Protein AF-A0AAN8TLT5-F1 (afdb_monomer_lite)

pLDDT: mean 75.56, std 15.95, range [36.44, 92.62]

InterPro domains:
  IPR002182 NB-ARC [PF00931] (1-55)
  IPR027417 P-loop containing nucleoside triphosphate hydrolase [SSF52540] (7-87)
  IPR042197 Apoptotic protease-activating factors, helical domain [G3DSA:1.10.8.430] (37-92)

Secondary structure (DSSP, 8-state):
-EEE-SSSS-EEEP--S-HHHHHHH-SSSPP--PPPPPHHHHHHHHHHHHHTTSPPPHHHHHHHHHHHHHTTT-HHHHHHHHHHHHHT--SS--------GGG--

Structure (mmCIF, N/CA/C/O backbone):
data_AF-A0AAN8TLT5-F1
#
_entry.id   AF-A0AAN8TLT5-F1
#
loop_
_atom_site.group_PDB
_atom_site.id
_atom_site.type_symbol
_atom_site.label_atom_id
_atom_site.label_alt_id
_atom_site.label_comp_id
_atom_site.label_asym_id
_atom_site.label_entity_id
_atom_site.label_seq_id
_atom_site.pdbx_PDB_ins_code
_atom_site.Cartn_x
_atom_site.Cartn_y
_atom_site.Cartn_z
_atom_site.occupancy
_atom_site.B_iso_or_equiv
_atom_site.auth_seq_id
_atom_site.auth_comp_id
_atom_site.auth_asym_id
_atom_site.auth_atom_id
_atom_site.pdbx_PDB_model_num
ATOM 1 N N . MET A 1 1 ? 10.331 -3.813 -13.072 1.00 58.16 1 MET A N 1
ATOM 2 C CA . MET A 1 1 ? 11.290 -3.433 -14.121 1.00 58.16 1 MET A CA 1
ATOM 3 C C . MET A 1 1 ? 12.292 -2.451 -13.538 1.00 58.16 1 MET A C 1
ATOM 5 O O . MET A 1 1 ? 11.929 -1.346 -13.158 1.00 58.16 1 MET A O 1
ATOM 9 N N . CYS A 1 2 ? 13.527 -2.909 -13.417 1.00 59.62 2 CYS A N 1
ATOM 10 C CA . CYS A 1 2 ? 14.695 -2.202 -12.922 1.00 59.62 2 CYS A CA 1
ATOM 11 C C . CYS A 1 2 ? 15.769 -2.234 -14.021 1.00 59.62 2 CYS A C 1
ATOM 13 O O . CYS A 1 2 ? 16.050 -3.313 -14.555 1.00 59.62 2 CYS A O 1
ATOM 15 N N . PHE A 1 3 ? 16.321 -1.071 -14.372 1.00 58.34 3 PHE A N 1
ATOM 16 C CA . PHE A 1 3 ? 17.534 -0.963 -15.183 1.00 58.34 3 PHE A CA 1
ATOM 17 C C . PHE A 1 3 ? 18.736 -0.803 -14.254 1.00 58.34 3 PHE A C 1
ATOM 19 O O . PHE A 1 3 ? 18.703 0.027 -13.341 1.00 58.34 3 PHE A O 1
ATOM 26 N N . LYS A 1 4 ? 19.789 -1.585 -14.501 1.00 60.28 4 LYS A N 1
ATOM 27 C CA . LYS A 1 4 ? 21.098 -1.416 -13.867 1.00 60.28 4 LYS A CA 1
ATOM 28 C C . LYS A 1 4 ? 22.063 -0.900 -14.916 1.00 60.28 4 LYS A C 1
ATOM 30 O O . LYS A 1 4 ? 22.435 -1.642 -15.820 1.00 60.28 4 LYS A O 1
ATOM 35 N N . ASP A 1 5 ? 22.428 0.366 -14.798 1.00 57.59 5 ASP A N 1
ATOM 36 C CA . ASP A 1 5 ? 23.388 0.992 -15.694 1.00 57.59 5 ASP A CA 1
ATOM 37 C C . ASP A 1 5 ? 24.757 0.967 -14.997 1.00 57.59 5 ASP A C 1
ATOM 39 O O . ASP A 1 5 ? 25.085 1.834 -14.188 1.00 57.59 5 ASP A O 1
ATOM 43 N N . THR A 1 6 ? 25.546 -0.077 -15.284 1.00 55.59 6 THR A N 1
ATOM 44 C CA . THR A 1 6 ? 26.954 -0.263 -14.854 1.00 55.59 6 THR A CA 1
ATOM 45 C C . THR A 1 6 ? 27.164 -0.589 -13.346 1.00 55.59 6 THR A C 1
ATOM 47 O O . THR A 1 6 ? 26.195 -0.618 -12.590 1.00 55.59 6 THR A O 1
ATOM 50 N N . PRO A 1 7 ? 28.388 -0.929 -12.864 1.00 57.84 7 PRO A N 1
ATOM 51 C CA . PRO A 1 7 ? 28.619 -1.451 -11.507 1.00 57.84 7 PRO A CA 1
ATOM 52 C C . PRO A 1 7 ? 28.508 -0.390 -10.393 1.00 57.84 7 PRO A C 1
ATOM 54 O O . PRO A 1 7 ? 28.870 -0.652 -9.248 1.00 57.84 7 PRO A O 1
ATOM 57 N N . SER A 1 8 ? 27.995 0.798 -10.704 1.00 61.75 8 SER A N 1
ATOM 58 C CA . SER A 1 8 ? 27.533 1.780 -9.726 1.00 61.75 8 SER A CA 1
ATOM 59 C C . SER A 1 8 ? 26.118 1.444 -9.239 1.00 61.75 8 SER A C 1
ATOM 61 O O . SER A 1 8 ? 25.239 1.154 -10.041 1.00 61.75 8 SER A O 1
ATOM 63 N N . GLU A 1 9 ? 25.876 1.549 -7.930 1.00 64.88 9 GLU A N 1
ATOM 64 C CA . GLU A 1 9 ? 24.631 1.218 -7.198 1.00 64.88 9 GLU A CA 1
ATOM 65 C C . GLU A 1 9 ? 23.328 1.905 -7.671 1.00 64.88 9 GLU A C 1
ATOM 67 O O . GLU A 1 9 ? 22.271 1.725 -7.063 1.00 64.88 9 GLU A O 1
ATOM 72 N N . SER A 1 10 ? 23.354 2.706 -8.735 1.00 71.56 10 SER A N 1
ATOM 73 C CA . SER A 1 10 ? 22.171 3.424 -9.205 1.00 71.56 10 SER A CA 1
ATOM 74 C C . SER A 1 10 ? 21.237 2.489 -9.970 1.00 71.56 10 SER A C 1
ATOM 76 O O . SER A 1 10 ? 21.596 1.919 -10.998 1.00 71.56 10 SER A O 1
ATOM 78 N N . SER A 1 11 ? 20.011 2.342 -9.466 1.00 74.00 11 SER A N 1
ATOM 79 C CA . SER A 1 11 ? 18.946 1.583 -10.122 1.00 74.00 11 SER A CA 1
ATOM 80 C C . SER A 1 11 ? 17.825 2.515 -10.572 1.00 74.00 11 SER A C 1
ATOM 82 O O . SER A 1 11 ? 17.370 3.365 -9.809 1.00 74.00 11 SER A O 1
ATOM 84 N N . ILE A 1 12 ? 17.376 2.362 -11.821 1.00 80.75 12 ILE A N 1
ATOM 85 C CA . ILE A 1 12 ? 16.245 3.125 -12.365 1.00 80.75 12 ILE A CA 1
ATOM 86 C C . ILE A 1 12 ? 15.003 2.236 -12.344 1.00 80.75 12 ILE A C 1
ATOM 88 O O . ILE A 1 12 ? 14.992 1.159 -12.947 1.00 80.75 12 ILE A O 1
ATOM 92 N N . ILE A 1 13 ? 13.944 2.705 -11.680 1.00 83.50 13 ILE A N 1
ATOM 93 C CA . ILE A 1 13 ? 12.635 2.044 -11.640 1.00 83.50 13 ILE A CA 1
ATOM 94 C C . ILE A 1 13 ? 11.683 2.785 -12.576 1.00 83.50 13 ILE A C 1
ATOM 96 O O . ILE A 1 13 ? 11.406 3.968 -12.389 1.00 83.50 13 ILE A O 1
ATOM 100 N N . LEU A 1 14 ? 11.155 2.069 -13.569 1.00 84.75 14 LEU A N 1
ATOM 101 C CA . LEU A 1 14 ? 10.110 2.582 -14.450 1.00 84.75 14 LEU A CA 1
ATOM 102 C C . LEU A 1 14 ? 8.746 2.059 -13.995 1.00 84.75 14 LEU A C 1
ATOM 104 O O . LEU A 1 14 ? 8.537 0.847 -13.908 1.00 84.75 14 LEU A O 1
ATOM 108 N N . THR A 1 15 ? 7.800 2.970 -13.776 1.00 88.50 15 THR A N 1
ATOM 109 C CA . THR A 1 15 ? 6.392 2.646 -13.529 1.00 88.50 15 THR A CA 1
ATOM 110 C C . THR A 1 15 ? 5.540 3.110 -14.711 1.00 88.50 15 THR A C 1
ATOM 112 O O . THR A 1 15 ? 5.697 4.209 -15.235 1.00 88.50 15 THR A O 1
ATOM 115 N N . THR A 1 16 ? 4.636 2.253 -15.186 1.00 88.69 16 THR A N 1
ATOM 116 C CA . THR A 1 16 ? 3.705 2.587 -16.272 1.00 88.69 16 THR A CA 1
ATOM 117 C C . THR A 1 16 ? 2.401 1.819 -16.104 1.00 88.69 16 THR A C 1
ATOM 119 O O . THR A 1 16 ? 2.382 0.705 -15.585 1.00 88.69 16 THR A O 1
ATOM 122 N N . ARG A 1 17 ? 1.297 2.415 -16.563 1.00 89.81 17 ARG A N 1
ATOM 123 C CA . ARG A 1 17 ? -0.023 1.764 -16.622 1.00 89.81 17 ARG A CA 1
ATOM 124 C C . ARG A 1 17 ? -0.202 0.901 -17.873 1.00 89.81 17 ARG A C 1
ATOM 126 O O . ARG A 1 17 ? -1.179 0.167 -17.967 1.00 89.81 17 ARG A O 1
ATOM 133 N N . LEU A 1 18 ? 0.701 1.030 -18.844 1.00 90.19 18 LEU A N 1
ATOM 134 C CA . LEU A 1 18 ? 0.611 0.389 -20.149 1.00 90.19 18 LEU A CA 1
ATOM 135 C C . LEU A 1 18 ? 1.554 -0.817 -20.205 1.00 90.19 18 LEU A C 1
ATOM 137 O O . LEU A 1 18 ? 2.777 -0.666 -20.207 1.00 90.19 18 LEU A O 1
ATOM 141 N N . SER A 1 19 ? 0.985 -2.022 -20.263 1.00 86.88 19 SER A N 1
ATOM 142 C CA . SER A 1 19 ? 1.749 -3.278 -20.253 1.00 86.88 19 SER A CA 1
ATOM 143 C C . SER A 1 19 ? 2.663 -3.431 -21.471 1.00 86.88 19 SER A C 1
ATOM 145 O O . SER A 1 19 ? 3.767 -3.952 -21.346 1.00 86.88 19 SER A O 1
ATOM 147 N N . ASN A 1 20 ? 2.251 -2.935 -22.639 1.00 89.75 20 ASN A N 1
ATOM 148 C CA . ASN A 1 20 ? 3.077 -2.920 -23.847 1.00 89.75 20 ASN A CA 1
ATOM 149 C C . ASN A 1 20 ? 4.321 -2.031 -23.690 1.00 89.75 20 ASN A C 1
ATOM 151 O O . ASN A 1 20 ? 5.398 -2.425 -24.122 1.00 89.75 20 ASN A O 1
ATOM 155 N N . VAL A 1 21 ? 4.196 -0.875 -23.029 1.00 89.94 21 VAL A N 1
ATOM 156 C CA . VAL A 1 21 ? 5.331 0.017 -22.739 1.00 89.94 21 VAL A CA 1
ATOM 157 C C . VAL A 1 21 ? 6.286 -0.637 -21.741 1.00 89.94 21 VAL A C 1
ATOM 159 O O . VAL A 1 21 ? 7.496 -0.588 -21.936 1.00 89.94 21 VAL A O 1
ATOM 162 N N . ALA A 1 22 ? 5.751 -1.297 -20.709 1.00 88.00 22 ALA A N 1
ATOM 163 C CA . ALA A 1 22 ? 6.561 -2.039 -19.744 1.00 88.00 22 ALA A CA 1
ATOM 164 C C . ALA A 1 22 ? 7.347 -3.177 -20.415 1.00 88.00 22 ALA A C 1
ATOM 166 O O . ALA A 1 22 ? 8.537 -3.329 -20.168 1.00 88.00 22 ALA A O 1
ATOM 167 N N . ASN A 1 23 ? 6.694 -3.945 -21.293 1.00 86.25 23 ASN A N 1
ATOM 168 C CA . ASN A 1 23 ? 7.335 -5.021 -22.049 1.00 86.25 23 ASN A CA 1
ATOM 169 C C . ASN A 1 23 ? 8.406 -4.500 -23.010 1.00 86.25 23 ASN A C 1
ATOM 171 O O . ASN A 1 23 ? 9.475 -5.091 -23.090 1.00 86.25 23 ASN A O 1
ATOM 175 N N . TYR A 1 24 ? 8.138 -3.397 -23.713 1.00 87.00 24 TYR A N 1
ATOM 176 C CA . TYR A 1 24 ? 9.104 -2.798 -24.636 1.00 87.00 24 TYR A CA 1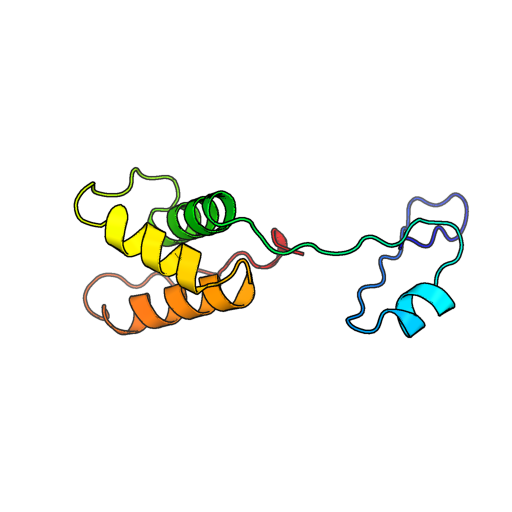
ATOM 177 C C . TYR A 1 24 ? 10.368 -2.321 -23.917 1.00 87.00 24 TYR A C 1
ATOM 179 O O . TYR A 1 24 ? 11.475 -2.510 -24.404 1.00 87.00 24 TYR A O 1
ATOM 187 N N . ALA A 1 25 ? 10.201 -1.703 -22.750 1.00 83.75 25 ALA A N 1
ATOM 188 C CA . ALA A 1 25 ? 11.310 -1.134 -22.003 1.00 83.75 25 ALA A CA 1
ATOM 189 C C . ALA A 1 25 ? 12.018 -2.164 -21.092 1.00 83.75 25 ALA A C 1
ATOM 191 O O . ALA A 1 25 ? 13.017 -1.831 -20.457 1.00 83.75 25 ALA A O 1
ATOM 192 N N . LYS A 1 26 ? 11.538 -3.416 -21.019 1.00 79.25 26 LYS A N 1
ATOM 193 C CA . LYS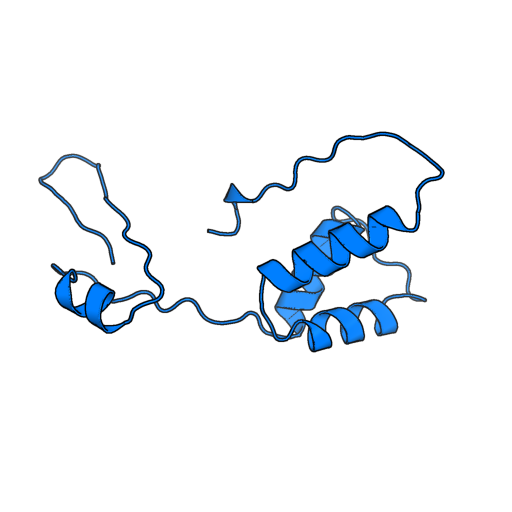 A 1 26 ? 12.146 -4.489 -20.218 1.00 79.25 26 LYS A CA 1
ATOM 194 C C . LYS A 1 26 ? 13.541 -4.819 -20.764 1.00 79.25 26 LYS A C 1
ATOM 196 O O . LYS A 1 26 ? 13.664 -5.355 -21.856 1.00 79.25 26 LYS A O 1
ATOM 201 N N . TYR A 1 27 ? 14.576 -4.524 -19.978 1.00 72.62 27 TYR A N 1
ATOM 202 C CA . TYR A 1 27 ? 15.968 -4.822 -20.337 1.00 72.62 27 TYR A CA 1
ATOM 203 C C . TYR A 1 27 ? 16.392 -6.227 -19.875 1.00 72.62 27 TYR A C 1
ATOM 205 O O . TYR A 1 27 ? 16.772 -7.047 -20.697 1.00 72.62 27 TYR A O 1
ATOM 213 N N . GLU A 1 28 ? 16.242 -6.547 -18.581 1.00 70.00 28 GL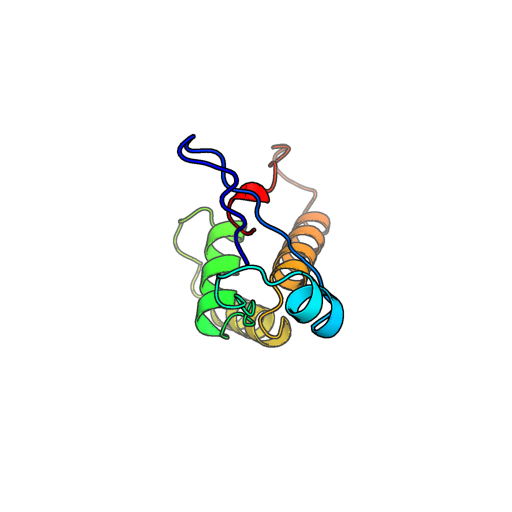U A N 1
ATOM 214 C CA . GLU A 1 28 ? 16.641 -7.860 -18.016 1.00 70.00 28 GLU A CA 1
ATOM 215 C C . GLU A 1 28 ? 15.789 -8.325 -16.820 1.00 70.00 28 GLU A C 1
ATOM 217 O O . GLU A 1 28 ? 15.857 -9.475 -16.396 1.00 70.00 28 GLU A O 1
ATOM 222 N N . SER A 1 29 ? 14.976 -7.440 -16.242 1.00 73.12 29 SER A N 1
ATOM 223 C CA . SER A 1 29 ? 14.240 -7.712 -15.005 1.00 73.12 29 SER A CA 1
ATOM 224 C C . SER A 1 29 ? 12.791 -8.088 -15.266 1.00 73.12 29 SER A C 1
ATOM 226 O O . SER A 1 29 ? 12.136 -7.523 -16.142 1.00 73.12 29 SER A O 1
ATOM 228 N N . GLU A 1 30 ? 12.250 -8.993 -14.453 1.00 79.94 30 GLU A N 1
ATOM 229 C CA . GLU A 1 30 ? 10.832 -9.323 -14.525 1.00 79.94 30 GLU A CA 1
ATOM 230 C C . GLU A 1 30 ? 9.933 -8.103 -14.277 1.00 79.94 30 GLU A C 1
ATOM 232 O O . GLU A 1 30 ? 10.246 -7.172 -13.515 1.00 79.94 30 GLU A O 1
ATOM 237 N N . LEU A 1 31 ? 8.798 -8.088 -14.980 1.00 84.19 31 LEU A N 1
ATOM 238 C CA . LEU A 1 31 ? 7.797 -7.053 -14.783 1.00 84.19 31 LEU A CA 1
ATOM 239 C C . LEU A 1 31 ? 7.159 -7.242 -13.413 1.00 84.19 31 LEU A C 1
ATOM 241 O O . LEU A 1 31 ? 6.677 -8.319 -13.071 1.00 84.19 31 LEU A O 1
ATOM 245 N N . HIS A 1 32 ? 7.142 -6.166 -12.631 1.00 85.56 32 HIS A N 1
ATOM 246 C CA . HIS A 1 32 ? 6.441 -6.167 -11.362 1.00 85.56 32 HIS A CA 1
ATOM 247 C C . HIS A 1 32 ? 5.019 -5.673 -11.608 1.00 85.56 32 HIS A C 1
ATOM 249 O O . HIS A 1 32 ? 4.790 -4.479 -11.801 1.00 85.56 32 HIS A O 1
ATOM 255 N N . HIS A 1 33 ? 4.076 -6.609 -11.657 1.00 84.19 33 HIS A N 1
ATOM 256 C CA . HIS A 1 33 ? 2.663 -6.281 -11.754 1.00 84.19 33 HIS A CA 1
ATOM 257 C C . HIS A 1 33 ? 2.149 -5.884 -10.374 1.00 84.19 33 HIS A C 1
ATOM 259 O O . HIS A 1 33 ? 2.040 -6.724 -9.480 1.00 84.19 33 HIS A O 1
ATOM 265 N N . LEU A 1 34 ? 1.817 -4.603 -10.213 1.00 85.69 34 LEU A N 1
ATOM 266 C CA . LEU A 1 34 ? 1.130 -4.136 -9.016 1.00 85.69 34 LEU A CA 1
ATOM 267 C C . LEU A 1 34 ? -0.233 -4.821 -8.940 1.00 85.69 34 LEU A C 1
ATOM 269 O O . LEU A 1 34 ? -1.083 -4.647 -9.818 1.00 85.69 34 LEU A O 1
ATOM 273 N N . ARG A 1 35 ? -0.422 -5.624 -7.896 1.00 88.31 35 ARG A N 1
ATOM 274 C CA . ARG A 1 35 ? -1.715 -6.229 -7.589 1.00 88.31 35 ARG A CA 1
ATOM 275 C C . ARG A 1 35 ? -2.570 -5.264 -6.780 1.00 88.31 35 ARG A C 1
ATOM 277 O O . ARG A 1 35 ? -2.056 -4.398 -6.077 1.00 88.31 35 ARG A O 1
ATOM 284 N N . LEU A 1 36 ? -3.879 -5.464 -6.844 1.00 88.44 36 LEU A N 1
ATOM 285 C CA . LEU A 1 36 ? -4.797 -4.821 -5.915 1.00 88.44 36 LEU A CA 1
ATOM 286 C C . LEU A 1 36 ? -4.602 -5.393 -4.507 1.00 88.44 36 LEU A C 1
ATOM 288 O O . LEU A 1 36 ? -4.206 -6.556 -4.333 1.00 88.44 36 LEU A O 1
ATOM 292 N N . PHE A 1 37 ? -4.902 -4.569 -3.509 1.00 89.25 37 PHE A N 1
ATOM 293 C CA . PHE A 1 37 ? -4.993 -5.030 -2.135 1.00 89.25 37 PHE A CA 1
ATOM 294 C C . PHE A 1 37 ? -6.176 -5.982 -1.970 1.00 89.25 37 PHE A C 1
ATOM 296 O O . PHE A 1 37 ? -7.225 -5.827 -2.596 1.00 89.25 37 PHE A O 1
ATOM 303 N N . ARG A 1 38 ? -6.015 -6.970 -1.098 1.00 92.62 38 ARG A N 1
ATOM 304 C CA . ARG A 1 38 ? -7.127 -7.800 -0.637 1.00 92.62 38 ARG A CA 1
ATOM 305 C C . ARG A 1 38 ? -8.021 -7.000 0.316 1.00 92.62 38 ARG A C 1
ATOM 307 O O . ARG A 1 38 ? -7.628 -5.938 0.804 1.00 92.62 38 ARG A O 1
ATOM 314 N N . ASP A 1 39 ? -9.216 -7.512 0.603 1.00 91.31 39 ASP A N 1
ATOM 315 C CA . ASP A 1 39 ? -10.154 -6.874 1.540 1.00 91.31 39 ASP A CA 1
ATOM 316 C C . ASP A 1 39 ? -9.519 -6.667 2.931 1.00 91.31 39 ASP A C 1
ATOM 318 O O . ASP A 1 39 ? -9.673 -5.607 3.536 1.00 91.31 39 ASP A O 1
ATOM 322 N N . ASP A 1 40 ? -8.749 -7.648 3.411 1.00 91.50 40 ASP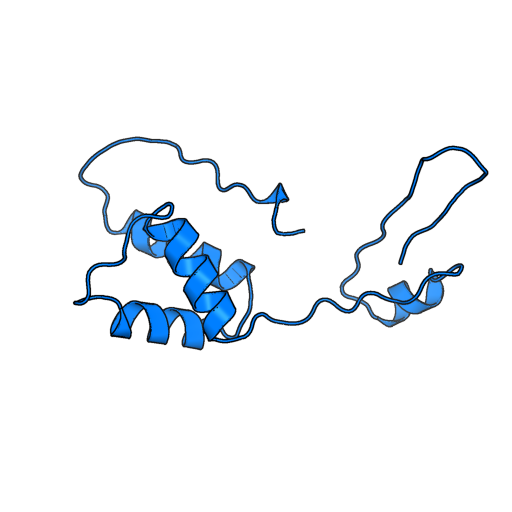 A N 1
ATOM 323 C CA . ASP A 1 40 ? -8.034 -7.612 4.691 1.00 91.50 40 ASP A CA 1
ATOM 324 C C . ASP A 1 40 ? -6.890 -6.586 4.707 1.00 91.50 40 ASP A C 1
ATOM 326 O O . ASP A 1 40 ? -6.733 -5.833 5.671 1.00 91.50 40 ASP A O 1
ATOM 330 N N . GLU A 1 41 ? -6.135 -6.488 3.615 1.00 91.06 41 GLU A N 1
ATOM 331 C CA . GLU A 1 41 ? -5.062 -5.499 3.472 1.00 91.06 41 GLU A CA 1
ATOM 332 C C . GLU A 1 41 ? -5.628 -4.079 3.351 1.00 91.06 41 GLU A C 1
ATOM 334 O O . GLU A 1 41 ? -5.128 -3.147 3.977 1.00 91.06 41 GLU A O 1
ATOM 339 N N . SER A 1 42 ? -6.724 -3.924 2.605 1.00 90.44 42 SER A N 1
ATOM 340 C CA . SER A 1 42 ? -7.449 -2.657 2.467 1.00 90.44 42 SER A CA 1
ATOM 341 C C . SER A 1 42 ? -8.001 -2.182 3.809 1.00 90.44 42 SER A C 1
ATOM 343 O O . SER A 1 42 ? -7.972 -0.988 4.110 1.00 90.44 42 SER A O 1
ATOM 345 N N . TRP A 1 43 ? -8.504 -3.113 4.624 1.00 90.06 43 TRP A N 1
ATOM 346 C CA . TRP A 1 43 ? -8.975 -2.821 5.973 1.00 90.06 43 TRP A CA 1
ATOM 347 C C . TRP A 1 43 ? -7.827 -2.420 6.896 1.00 90.06 43 TRP A C 1
ATOM 349 O O . TRP A 1 43 ? -7.926 -1.396 7.567 1.00 90.06 43 TRP A O 1
ATOM 359 N N . THR A 1 44 ? -6.717 -3.159 6.863 1.00 89.12 44 THR A N 1
ATOM 360 C CA . THR A 1 44 ? -5.511 -2.844 7.643 1.00 89.12 44 THR A CA 1
ATOM 361 C C . THR A 1 44 ? -4.999 -1.442 7.315 1.00 89.12 44 THR A C 1
ATOM 363 O O . THR A 1 44 ? -4.748 -0.644 8.218 1.00 89.12 44 THR A O 1
ATOM 366 N N . LEU A 1 45 ? -4.935 -1.105 6.024 1.00 87.31 45 LEU A N 1
ATOM 367 C CA . LEU A 1 45 ? -4.542 0.217 5.549 1.00 87.31 45 LEU A CA 1
ATOM 368 C C . LEU A 1 45 ? -5.487 1.309 6.069 1.00 87.31 45 LEU A C 1
ATOM 370 O O . LEU A 1 45 ? -5.054 2.332 6.596 1.00 87.31 45 LEU A O 1
ATOM 374 N N . LEU A 1 46 ? -6.797 1.074 5.973 1.00 86.12 46 LEU A N 1
ATOM 375 C CA . LEU A 1 46 ? -7.803 2.007 6.471 1.00 86.12 46 LEU A CA 1
ATOM 376 C C . LEU A 1 46 ? -7.678 2.219 7.989 1.00 86.12 46 LEU A C 1
ATOM 378 O O . LEU A 1 46 ? -7.796 3.350 8.462 1.00 86.12 46 LEU A O 1
ATOM 382 N N . GLN A 1 47 ? -7.406 1.158 8.755 1.00 85.38 47 GLN A N 1
ATOM 383 C CA . GLN A 1 47 ? -7.195 1.248 10.199 1.00 85.38 47 GLN A CA 1
ATOM 384 C C . GLN A 1 47 ? -5.933 2.040 10.551 1.00 85.38 47 GLN A C 1
ATOM 386 O O . GLN A 1 47 ? -5.973 2.875 11.458 1.00 85.38 47 GLN A O 1
ATOM 391 N N . GLN A 1 48 ? -4.828 1.808 9.837 1.00 83.94 48 GLN A N 1
ATOM 392 C CA . GLN A 1 48 ? -3.579 2.543 10.040 1.00 83.94 48 GLN A CA 1
ATOM 393 C C . GLN A 1 48 ? -3.775 4.045 9.822 1.00 83.94 48 GLN A C 1
ATOM 395 O O . GLN A 1 48 ? -3.348 4.847 10.652 1.00 83.94 48 GLN A O 1
ATOM 400 N N . GLU A 1 49 ? -4.498 4.430 8.774 1.00 80.62 49 GLU A N 1
ATOM 401 C CA . GLU A 1 49 ? -4.724 5.838 8.448 1.00 80.62 49 GLU A CA 1
ATOM 402 C C . GLU A 1 49 ? -5.764 6.521 9.360 1.00 80.62 49 GLU A C 1
ATOM 404 O O . GLU A 1 49 ? -5.585 7.679 9.755 1.00 80.62 49 GLU A O 1
ATOM 409 N N . LEU A 1 50 ? -6.849 5.828 9.740 1.00 80.69 50 LEU A N 1
ATOM 410 C CA . LEU A 1 50 ? -7.880 6.387 10.630 1.00 80.69 50 LEU A CA 1
ATOM 411 C C . LEU A 1 50 ? -7.412 6.476 12.082 1.00 80.69 50 LEU A C 1
ATOM 413 O O . LEU A 1 50 ? -7.592 7.511 12.731 1.00 80.69 50 LEU A O 1
ATOM 417 N N . PHE A 1 51 ? -6.829 5.393 12.595 1.00 82.38 51 PHE A N 1
ATOM 418 C CA . PHE A 1 51 ? -6.560 5.225 14.022 1.00 82.38 51 PHE A CA 1
ATOM 419 C C . PHE A 1 51 ? -5.085 5.394 14.385 1.00 82.38 51 PHE A C 1
ATOM 421 O O . PHE A 1 51 ? -4.769 5.418 15.572 1.00 82.38 51 PHE A O 1
ATOM 428 N N . GLN A 1 52 ? -4.179 5.569 13.413 1.00 78.88 52 GLN A N 1
ATOM 429 C CA . GLN A 1 52 ? -2.742 5.785 13.652 1.00 78.88 52 GLN A CA 1
ATOM 430 C C . GLN A 1 52 ? -2.119 4.673 14.512 1.00 78.88 52 GLN A C 1
ATOM 432 O O . GLN A 1 52 ? -1.370 4.937 15.451 1.00 78.88 52 GLN A O 1
ATOM 437 N N . GLY A 1 53 ? -2.499 3.422 14.246 1.00 71.19 53 GLY A N 1
ATOM 438 C CA . GLY A 1 53 ? -2.050 2.263 15.023 1.00 71.19 53 GLY A CA 1
ATOM 439 C C . GLY A 1 53 ? -2.742 2.085 16.380 1.00 71.19 53 GLY A C 1
ATOM 440 O O . GLY A 1 53 ? -2.414 1.150 17.105 1.00 71.19 53 GLY A O 1
ATOM 441 N N . LYS A 1 54 ? -3.715 2.936 16.734 1.00 78.56 54 LYS A N 1
ATOM 442 C CA . LYS A 1 54 ? -4.613 2.687 17.871 1.00 78.56 54 LYS A CA 1
ATOM 443 C C . LYS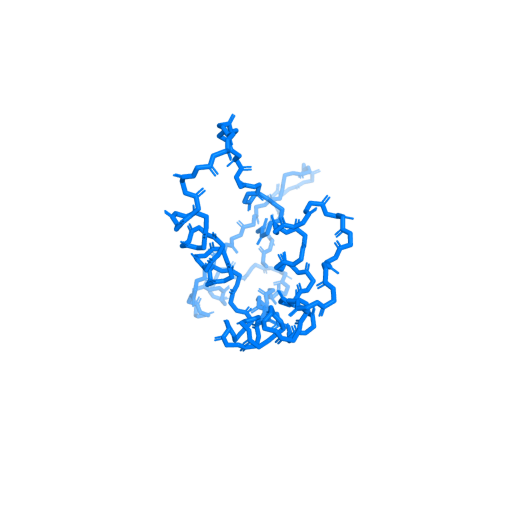 A 1 54 ? -5.666 1.645 17.497 1.00 78.56 54 LYS A C 1
ATOM 445 O O . LYS A 1 54 ? -6.018 1.491 16.328 1.00 78.56 54 LYS A O 1
ATOM 450 N N . SER A 1 55 ? -6.192 0.958 18.509 1.00 80.12 55 SER A N 1
ATOM 451 C CA . SER A 1 55 ? -7.287 0.010 18.307 1.00 80.12 55 SER A CA 1
ATOM 452 C C . SER A 1 55 ? -8.534 0.724 17.776 1.00 80.12 55 SER A C 1
ATOM 454 O O . SER A 1 55 ? -8.900 1.799 18.257 1.00 80.12 55 SER A O 1
ATOM 456 N N . CYS A 1 56 ? -9.173 0.114 16.780 1.00 81.62 56 CYS A N 1
ATOM 457 C CA . CYS A 1 56 ? -10.441 0.567 16.225 1.00 81.62 56 CYS A CA 1
ATOM 458 C C . CYS A 1 56 ? -11.575 0.276 17.231 1.00 81.62 56 CYS A C 1
ATOM 460 O O . CYS A 1 56 ? -11.671 -0.865 17.690 1.00 81.62 56 CYS A O 1
ATOM 462 N N . PRO A 1 57 ? -12.436 1.254 17.571 1.00 85.00 57 PRO A N 1
ATOM 463 C CA . PRO A 1 57 ? -13.632 1.016 18.375 1.00 85.00 57 PRO A CA 1
ATOM 464 C C . PRO A 1 57 ? -14.517 -0.082 17.758 1.00 85.00 57 PRO A C 1
ATOM 466 O O . PRO A 1 57 ? -14.753 -0.050 16.544 1.00 85.00 57 PRO A O 1
ATOM 469 N N . PRO A 1 58 ? -15.017 -1.049 18.550 1.00 86.81 58 PRO A N 1
ATOM 470 C CA . PRO A 1 58 ? -15.759 -2.201 18.037 1.00 86.81 58 PRO A CA 1
ATOM 471 C C . PRO A 1 58 ? -17.027 -1.806 17.266 1.00 86.81 58 PRO A C 1
ATOM 473 O O . PRO A 1 58 ? -17.407 -2.492 16.321 1.00 86.81 58 PRO A O 1
ATOM 476 N N . GLU A 1 59 ? -17.639 -0.667 17.592 1.00 86.19 59 GLU A N 1
ATOM 477 C CA . GLU A 1 59 ? -18.875 -0.181 16.971 1.00 86.19 59 GLU A CA 1
ATOM 478 C C . GLU A 1 59 ? -18.705 0.184 15.488 1.00 86.19 59 GLU A C 1
ATOM 480 O O . GLU A 1 59 ? -19.678 0.202 14.733 1.00 86.19 59 GLU A O 1
ATOM 485 N N . ILE A 1 60 ? -17.476 0.489 15.057 1.00 85.25 60 ILE A N 1
ATOM 486 C CA . ILE A 1 60 ? -17.181 0.946 13.691 1.00 85.25 60 ILE A CA 1
ATOM 487 C C . ILE A 1 60 ? -16.344 -0.048 12.884 1.00 85.25 60 ILE A C 1
ATOM 489 O O . ILE A 1 60 ? -16.066 0.216 11.713 1.00 85.25 60 ILE A O 1
ATOM 493 N N . VAL A 1 61 ? -15.993 -1.202 13.466 1.00 89.19 61 VAL A N 1
ATOM 494 C CA . VAL A 1 61 ? -15.248 -2.272 12.781 1.00 89.19 61 VAL A CA 1
ATOM 495 C C . VAL A 1 61 ? -16.018 -2.766 11.558 1.00 89.19 61 VAL A C 1
ATOM 497 O O . VAL A 1 61 ? -15.485 -2.732 10.451 1.00 89.19 61 VAL A O 1
ATOM 500 N N . ASP A 1 62 ? -17.290 -3.131 11.719 1.00 90.62 62 ASP A N 1
ATOM 501 C CA . ASP A 1 62 ? -18.103 -3.665 10.618 1.00 90.62 62 ASP A CA 1
ATOM 502 C C . ASP A 1 62 ? -18.312 -2.643 9.497 1.00 90.62 62 ASP A C 1
ATOM 504 O O . ASP A 1 62 ? -18.248 -2.964 8.306 1.00 90.62 62 ASP A O 1
ATOM 508 N N . VAL A 1 63 ? -18.552 -1.382 9.865 1.00 89.06 63 VAL A N 1
ATOM 509 C CA . VAL A 1 63 ? -18.741 -0.293 8.900 1.00 89.06 63 VAL A CA 1
ATOM 510 C C . VAL A 1 63 ? -17.439 -0.020 8.153 1.00 89.06 63 VAL A C 1
ATOM 512 O O . VAL A 1 63 ? -17.444 0.067 6.924 1.00 89.06 63 VAL A O 1
ATOM 515 N N . GLY A 1 64 ? -16.324 0.069 8.874 1.00 87.75 64 GLY A N 1
ATOM 516 C CA . GLY A 1 64 ? -15.003 0.291 8.306 1.00 87.75 64 GLY A CA 1
ATOM 517 C C . GLY A 1 64 ? -14.562 -0.842 7.379 1.00 87.75 64 GLY A C 1
ATOM 518 O O . GLY A 1 64 ? -14.083 -0.580 6.276 1.00 87.75 64 GLY A O 1
ATOM 519 N N . PHE A 1 65 ? -14.822 -2.095 7.753 1.00 90.56 65 PHE A N 1
ATOM 520 C CA . PHE A 1 65 ? -14.532 -3.250 6.908 1.00 90.56 65 PHE A CA 1
ATOM 521 C C . PHE A 1 65 ? -15.371 -3.244 5.622 1.00 90.56 65 PHE A C 1
ATOM 523 O O . PHE A 1 65 ? -14.853 -3.451 4.524 1.00 90.56 65 PHE A O 1
ATOM 530 N N . ARG A 1 66 ? -16.670 -2.921 5.712 1.00 90.81 66 ARG A N 1
ATOM 531 C CA . ARG A 1 66 ? -17.536 -2.769 4.527 1.00 90.81 66 ARG A CA 1
ATOM 532 C C . ARG A 1 66 ? -17.065 -1.653 3.601 1.00 90.81 66 ARG A C 1
ATOM 534 O O . ARG A 1 66 ? -17.188 -1.786 2.384 1.00 90.81 66 ARG A O 1
ATOM 541 N N . ILE A 1 67 ? -16.558 -0.559 4.164 1.00 88.25 67 ILE A N 1
ATOM 542 C CA . ILE A 1 67 ? -15.950 0.531 3.401 1.00 88.25 67 ILE A CA 1
ATOM 543 C C . ILE A 1 67 ? -14.701 0.026 2.678 1.00 88.25 67 ILE A C 1
ATOM 545 O O . ILE A 1 67 ? -14.630 0.164 1.461 1.00 88.25 67 ILE A O 1
ATOM 549 N N . ALA A 1 68 ? -13.774 -0.620 3.390 1.00 89.69 68 ALA A N 1
ATOM 550 C CA . ALA A 1 68 ? -12.552 -1.174 2.809 1.00 89.69 68 ALA A CA 1
ATOM 551 C C . ALA A 1 68 ? -12.846 -2.149 1.659 1.00 89.69 68 ALA A C 1
ATOM 553 O O . ALA A 1 68 ? -12.254 -2.039 0.587 1.00 89.69 68 ALA A O 1
ATOM 554 N N . LYS A 1 69 ? -13.844 -3.022 1.829 1.00 91.56 69 LYS A N 1
ATOM 555 C CA . LYS A 1 69 ? -14.318 -3.923 0.773 1.00 91.56 69 LYS A CA 1
ATOM 556 C C . LYS A 1 69 ? -14.880 -3.174 -0.438 1.00 91.56 69 LYS A C 1
ATOM 558 O O . LYS A 1 69 ? -14.605 -3.531 -1.581 1.00 91.56 69 LYS A O 1
ATOM 563 N N . LYS A 1 70 ? -15.650 -2.103 -0.216 1.00 89.75 70 LYS A N 1
ATOM 564 C CA . LYS A 1 70 ? -16.156 -1.250 -1.307 1.00 89.75 70 LYS A CA 1
ATOM 565 C C . LYS A 1 70 ? -15.043 -0.518 -2.059 1.00 89.75 70 LYS A C 1
ATOM 567 O O . LYS A 1 70 ? -15.261 -0.159 -3.212 1.00 89.75 70 LYS A O 1
ATOM 572 N N . CYS A 1 71 ? -13.876 -0.316 -1.447 1.00 87.88 71 CYS A N 1
ATOM 573 C CA . CYS A 1 71 ? -12.720 0.273 -2.118 1.00 87.88 71 CYS A CA 1
ATOM 574 C C . CYS A 1 71 ? -12.086 -0.648 -3.171 1.00 87.88 71 CYS A C 1
ATOM 576 O O . CYS A 1 71 ? -11.288 -0.172 -3.979 1.00 87.88 71 CYS A O 1
ATOM 578 N N . GLY A 1 72 ? -12.418 -1.945 -3.169 1.00 87.56 72 GLY A N 1
ATOM 579 C CA . GLY A 1 72 ? -11.983 -2.894 -4.195 1.00 87.56 72 GLY A CA 1
ATOM 580 C C . GLY A 1 72 ? -10.464 -3.034 -4.311 1.00 87.56 72 GLY A C 1
ATOM 581 O O . GLY A 1 72 ? -9.956 -3.249 -5.408 1.00 87.56 72 GLY A O 1
ATOM 582 N N . GLY A 1 73 ? -9.728 -2.838 -3.213 1.00 86.44 73 GLY A N 1
ATOM 583 C CA . GLY A 1 73 ? -8.275 -2.994 -3.205 1.00 86.44 73 GLY A CA 1
ATOM 584 C C . GLY A 1 73 ? -7.476 -1.856 -3.837 1.00 86.44 73 GLY A C 1
ATOM 585 O O . GLY A 1 73 ? -6.262 -1.986 -3.990 1.00 86.44 73 GLY A O 1
ATOM 586 N N . LEU A 1 74 ? -8.123 -0.751 -4.228 1.00 88.94 74 LEU A N 1
ATOM 587 C CA . LEU A 1 74 ? -7.453 0.396 -4.839 1.00 88.94 74 LEU A CA 1
ATOM 588 C C . LEU A 1 74 ? -6.888 1.334 -3.756 1.00 88.94 74 LEU A C 1
ATOM 590 O O . LEU A 1 74 ? -7.678 1.995 -3.070 1.00 88.94 74 LEU A O 1
ATOM 594 N N . PRO A 1 75 ? -5.551 1.490 -3.644 1.00 79.62 75 PRO A N 1
ATOM 595 C CA . PRO A 1 75 ? -4.934 2.334 -2.616 1.00 79.62 75 PRO A CA 1
ATOM 596 C C . PRO A 1 75 ? -5.454 3.778 -2.669 1.00 79.62 75 PRO A C 1
ATOM 598 O O . PRO A 1 75 ? -5.782 4.383 -1.651 1.00 79.62 75 PRO A O 1
ATOM 601 N N . LEU A 1 76 ? -5.619 4.313 -3.886 1.00 83.00 76 LEU A N 1
ATOM 602 C CA . LEU A 1 76 ? -6.093 5.678 -4.110 1.00 83.00 76 LEU A CA 1
ATOM 603 C C . LEU A 1 76 ? -7.522 5.905 -3.593 1.00 83.00 76 LEU A C 1
ATOM 605 O O . LEU A 1 76 ? -7.829 6.973 -3.067 1.00 83.00 76 LEU A O 1
ATOM 609 N N . PHE A 1 77 ? -8.400 4.910 -3.730 1.00 84.38 77 PHE A N 1
ATOM 610 C CA . PHE A 1 77 ? -9.790 5.043 -3.303 1.00 84.38 77 PHE A CA 1
ATOM 611 C C . PHE A 1 77 ? -9.914 4.978 -1.776 1.00 84.38 77 PHE A C 1
ATOM 613 O O . PHE A 1 77 ? -10.691 5.732 -1.195 1.00 84.38 77 PHE A O 1
ATOM 620 N N . ILE A 1 78 ? -9.085 4.161 -1.117 1.00 81.56 78 ILE A N 1
ATOM 621 C CA . ILE A 1 78 ? -8.987 4.115 0.350 1.00 81.56 78 ILE A CA 1
ATOM 622 C C . ILE A 1 78 ? -8.593 5.500 0.889 1.00 81.56 78 ILE A C 1
ATOM 624 O O . ILE A 1 78 ? -9.278 6.037 1.760 1.00 81.56 78 ILE A O 1
ATOM 628 N N . VAL A 1 79 ? -7.573 6.140 0.301 1.00 79.38 79 VAL A N 1
ATOM 629 C CA . VAL A 1 79 ? -7.167 7.514 0.657 1.00 79.38 79 VAL A CA 1
ATOM 630 C C . VAL A 1 79 ? -8.280 8.531 0.407 1.00 79.38 79 VAL A C 1
ATOM 632 O O . VAL A 1 79 ? -8.535 9.391 1.250 1.00 79.38 79 VAL A O 1
ATOM 635 N N . LEU A 1 80 ? -8.987 8.435 -0.719 1.00 84.25 80 LEU A N 1
ATOM 636 C CA . LEU A 1 80 ? -10.090 9.345 -1.021 1.00 84.25 80 LEU A CA 1
ATOM 637 C C . LEU A 1 80 ? -11.205 9.264 0.031 1.00 84.25 80 LEU A C 1
ATOM 639 O O . LEU A 1 80 ? -11.700 10.294 0.488 1.00 84.25 80 LEU A O 1
ATOM 643 N N . VAL A 1 81 ? -11.574 8.051 0.448 1.00 81.88 81 VAL A N 1
ATOM 644 C CA . VAL A 1 81 ? -12.588 7.832 1.485 1.00 81.88 81 VAL A CA 1
ATOM 645 C C . VAL A 1 81 ? -12.150 8.417 2.831 1.00 81.88 81 VAL A C 1
ATOM 647 O O . VAL A 1 81 ? -12.965 9.034 3.522 1.00 81.88 81 VAL A O 1
ATOM 650 N N . LEU A 1 82 ? -10.871 8.290 3.191 1.00 78.38 82 LEU A N 1
ATOM 651 C CA . LEU A 1 82 ? -10.295 8.900 4.395 1.00 78.38 82 LEU A CA 1
ATOM 652 C C . LEU A 1 82 ? -10.398 10.428 4.356 1.00 78.38 82 LEU A C 1
ATOM 654 O O . LEU A 1 82 ? -10.910 11.058 5.286 1.00 78.38 82 LEU A O 1
ATOM 658 N N . VAL A 1 83 ? -9.963 11.034 3.251 1.00 78.38 83 VAL A N 1
ATOM 659 C CA . VAL A 1 83 ? -10.038 12.485 3.043 1.00 78.38 83 VAL A CA 1
ATOM 660 C C . VAL A 1 83 ? -11.489 12.959 3.101 1.00 78.38 83 VAL A C 1
ATOM 662 O O . VAL A 1 83 ? -11.795 13.937 3.778 1.00 78.38 83 VAL A O 1
ATOM 665 N N . PHE A 1 84 ? -12.416 12.259 2.453 1.00 80.06 84 PHE A N 1
ATOM 666 C CA . PHE A 1 84 ? -13.829 12.623 2.490 1.00 80.06 84 PHE A CA 1
ATOM 667 C C . PHE A 1 84 ? -14.415 12.528 3.907 1.00 80.06 84 PHE A C 1
ATOM 669 O O . PHE A 1 84 ? -15.104 13.443 4.359 1.00 80.06 84 PHE A O 1
ATOM 676 N N . SER A 1 85 ? -14.080 11.465 4.640 1.00 68.44 85 SER A N 1
ATOM 677 C CA . SER A 1 85 ? -14.561 11.242 6.009 1.00 68.44 85 SER A CA 1
ATOM 678 C C . SER A 1 85 ? -14.063 12.319 6.978 1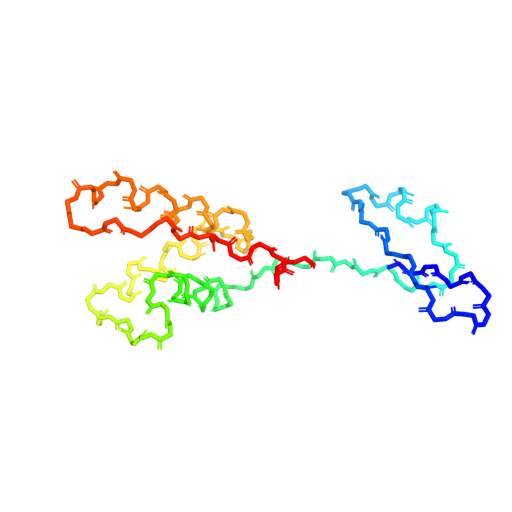.00 68.44 85 SER A C 1
ATOM 680 O O . SER A 1 85 ? -14.832 12.802 7.805 1.00 68.44 85 SER A O 1
ATOM 682 N N . THR A 1 86 ? -12.814 12.775 6.839 1.00 65.81 86 THR A N 1
ATOM 683 C CA . THR A 1 86 ? -12.272 13.871 7.668 1.00 65.81 86 THR A CA 1
ATOM 684 C C . THR A 1 86 ? -12.892 15.236 7.348 1.00 65.81 86 THR A C 1
ATOM 686 O O . THR A 1 86 ? -13.024 16.070 8.243 1.00 65.81 86 THR A O 1
ATOM 689 N N . ASN A 1 87 ? -13.346 15.472 6.110 1.00 59.00 87 ASN A N 1
ATOM 690 C CA . ASN A 1 87 ? -14.001 16.732 5.734 1.00 59.00 87 ASN A CA 1
ATOM 691 C C . ASN A 1 87 ? -15.385 16.919 6.379 1.00 59.00 87 ASN A C 1
ATOM 693 O O . ASN A 1 87 ? -15.829 18.059 6.516 1.00 59.00 87 ASN A O 1
ATOM 697 N N . LYS A 1 88 ? -16.046 15.836 6.810 1.00 55.66 88 LYS A N 1
ATOM 698 C CA . LYS A 1 88 ? -17.330 15.885 7.529 1.00 55.66 88 LYS A CA 1
ATOM 699 C C . LYS A 1 88 ? -17.169 16.205 9.025 1.00 55.66 88 LYS A C 1
ATOM 701 O O . LYS A 1 88 ? -18.128 16.646 9.648 1.00 55.66 88 LYS A O 1
ATOM 706 N N . SER A 1 89 ? -15.960 16.060 9.572 1.00 48.62 89 SER A N 1
ATOM 707 C CA . SER A 1 89 ? -15.645 16.198 11.002 1.00 48.62 89 SER A CA 1
ATOM 708 C C . SER A 1 89 ? -14.871 17.480 11.328 1.00 48.62 89 SER A C 1
ATOM 710 O O . SER A 1 89 ? -14.023 17.476 12.216 1.00 48.62 89 SER A O 1
ATOM 712 N N . ARG A 1 90 ? -15.122 18.594 10.620 1.00 47.66 90 ARG A N 1
ATOM 713 C CA . ARG A 1 90 ? -14.568 19.911 10.991 1.00 47.66 90 ARG A CA 1
ATOM 714 C C . ARG A 1 90 ? -15.242 20.446 12.261 1.00 47.66 90 ARG A C 1
ATOM 716 O O . ARG A 1 90 ? -16.018 21.393 12.235 1.00 47.66 90 ARG A O 1
ATOM 723 N N . SER A 1 91 ? -14.930 19.815 13.380 1.00 41.00 91 SER A N 1
ATOM 724 C CA . SER A 1 91 ? -14.872 20.396 14.713 1.00 41.00 91 SER A CA 1
ATOM 725 C C . SER A 1 91 ? -13.950 19.497 15.534 1.00 41.00 91 SER A C 1
ATOM 727 O O . SER A 1 91 ? -14.205 18.307 15.673 1.00 41.00 91 SER A O 1
ATOM 729 N N . VAL A 1 92 ? -12.895 20.111 16.065 1.00 44.16 92 VAL A N 1
ATOM 730 C CA . VAL A 1 92 ? -11.806 19.570 16.894 1.00 44.16 92 VAL A CA 1
ATOM 731 C C . VAL A 1 92 ? -10.528 19.125 16.153 1.00 44.16 92 VAL A C 1
ATOM 733 O O . VAL A 1 92 ? -10.417 18.064 15.545 1.00 44.16 92 VAL A O 1
ATOM 736 N N . GLU A 1 93 ? -9.554 20.015 16.336 1.00 36.44 93 GLU A N 1
ATOM 737 C CA . GLU A 1 93 ? -8.098 19.933 16.278 1.00 36.44 93 GLU A CA 1
ATOM 738 C C . GLU A 1 93 ? -7.359 19.874 14.937 1.00 36.44 93 GLU A C 1
ATOM 740 O O . GLU A 1 93 ? -7.229 18.855 14.252 1.00 36.44 93 GLU A O 1
ATOM 745 N N . GLY A 1 94 ? -6.796 21.042 14.615 1.00 42.62 94 GLY A N 1
ATOM 746 C CA . GLY A 1 94 ? -5.903 21.282 13.504 1.00 42.62 94 GLY A CA 1
ATOM 747 C C . GLY A 1 94 ? -4.598 20.525 13.679 1.00 42.62 94 GLY A C 1
ATOM 748 O O . GLY A 1 94 ? -3.705 20.933 14.408 1.00 42.62 94 GLY A O 1
ATOM 749 N N . ASN A 1 95 ? -4.444 19.463 12.903 1.00 40.19 95 ASN A N 1
ATOM 750 C CA . ASN A 1 95 ? -3.128 18.988 12.531 1.00 40.19 95 ASN A CA 1
ATOM 751 C C . ASN A 1 95 ? -3.150 18.765 11.019 1.00 40.19 95 ASN A C 1
ATOM 753 O O . ASN A 1 95 ? -3.900 17.917 10.529 1.00 40.19 95 ASN A O 1
ATOM 757 N N . ARG A 1 96 ? -2.389 19.567 10.257 1.00 48.28 96 ARG A N 1
ATOM 758 C CA . ARG A 1 96 ? -2.176 19.351 8.815 1.00 48.28 96 ARG A CA 1
ATOM 759 C C . ARG A 1 96 ? -1.397 18.042 8.664 1.00 48.28 96 ARG A C 1
ATOM 761 O O . ARG A 1 96 ? -0.174 18.041 8.568 1.00 48.28 96 ARG A O 1
ATOM 768 N N . ARG A 1 97 ? -2.105 16.914 8.703 1.00 56.41 97 ARG A N 1
ATOM 769 C CA . ARG A 1 97 ? -1.511 15.587 8.567 1.00 56.41 97 ARG A CA 1
ATOM 770 C C . ARG A 1 97 ? -1.117 15.380 7.112 1.00 56.41 97 ARG A C 1
ATOM 772 O O . ARG A 1 97 ? -1.953 15.367 6.212 1.00 56.41 97 ARG A O 1
ATOM 779 N N . LYS A 1 98 ? 0.188 15.278 6.893 1.00 51.31 98 LYS A N 1
ATOM 780 C CA . LYS A 1 98 ? 0.790 14.951 5.606 1.00 51.31 98 LYS A CA 1
ATOM 781 C C . LYS A 1 98 ? 0.594 13.447 5.407 1.00 51.31 98 LYS A C 1
ATOM 783 O O . LYS A 1 98 ? 1.238 12.663 6.096 1.00 51.31 98 LYS A O 1
ATOM 788 N N . PHE A 1 99 ? -0.328 13.056 4.529 1.00 54.81 99 PHE A N 1
ATOM 789 C CA . PHE A 1 99 ? -0.452 11.663 4.096 1.00 54.81 99 PHE A CA 1
ATOM 790 C C . PHE A 1 99 ? 0.910 11.214 3.559 1.00 54.81 99 PHE A C 1
ATOM 792 O O . PHE A 1 99 ? 1.494 11.873 2.691 1.00 54.81 99 PHE A O 1
ATOM 799 N N . ARG A 1 100 ? 1.468 10.150 4.138 1.00 56.09 100 ARG A N 1
ATOM 800 C CA . ARG A 1 100 ? 2.814 9.674 3.813 1.00 56.09 100 ARG A CA 1
ATOM 801 C C . ARG A 1 100 ? 2.737 8.816 2.545 1.00 56.09 100 ARG A C 1
ATOM 803 O O . ARG A 1 100 ? 2.851 7.604 2.583 1.00 56.09 100 ARG A O 1
ATOM 810 N N . PHE A 1 101 ? 2.512 9.466 1.403 1.00 51.12 101 PHE A N 1
ATOM 811 C CA . PHE A 1 101 ? 2.320 8.803 0.104 1.00 51.12 101 PHE A CA 1
ATOM 812 C C . PHE A 1 101 ? 3.535 7.999 -0.389 1.00 51.12 101 PHE A C 1
ATOM 814 O O . PHE A 1 101 ? 3.380 7.165 -1.272 1.00 51.12 101 PHE A O 1
ATOM 821 N N . ALA A 1 102 ? 4.725 8.243 0.167 1.00 39.53 102 ALA A N 1
ATOM 822 C CA . ALA A 1 102 ? 5.973 7.626 -0.278 1.00 39.53 102 ALA A CA 1
ATOM 823 C C . ALA A 1 102 ? 6.157 6.162 0.166 1.00 39.53 102 ALA A C 1
ATOM 825 O O . ALA A 1 102 ? 7.049 5.505 -0.342 1.00 39.53 102 ALA A O 1
ATOM 826 N N . GLU A 1 103 ? 5.349 5.648 1.100 1.00 42.84 103 GLU A N 1
ATOM 827 C CA . GLU A 1 103 ? 5.435 4.239 1.537 1.00 42.84 103 GLU A CA 1
ATOM 828 C C . GLU A 1 103 ? 4.502 3.313 0.738 1.00 42.84 103 GLU A C 1
ATOM 830 O O . GLU A 1 103 ? 4.512 2.100 0.927 1.00 42.84 103 GLU A O 1
ATOM 835 N N . TYR A 1 104 ? 3.705 3.880 -0.173 1.00 49.94 104 TYR A N 1
ATOM 836 C CA . TYR A 1 104 ? 2.711 3.150 -0.961 1.00 49.94 104 TYR A CA 1
ATOM 837 C C . TYR A 1 104 ? 3.060 3.060 -2.461 1.00 49.94 104 TYR A C 1
ATOM 839 O O . TYR A 1 104 ? 2.200 2.646 -3.242 1.00 49.94 104 TYR A O 1
ATOM 847 N N . TRP A 1 105 ? 4.289 3.437 -2.854 1.00 40.44 105 TRP A N 1
ATOM 848 C CA . TRP A 1 105 ? 4.829 3.354 -4.222 1.00 40.44 105 TRP A CA 1
ATOM 849 C C . TRP A 1 105 ? 6.310 2.987 -4.242 1.00 40.44 105 TRP A C 1
ATOM 851 O O . TRP A 1 105 ? 7.076 3.639 -3.502 1.00 40.44 105 TRP A O 1
#

Sequence (105 aa):
MCFKDTPSESSIILTTRLSNVANYAKYESELHHLRLFRDDESWTLLQQELFQGKSCPPEIVDVGFRIAKKCGGLPLFIVLVLVFSTNKSRSVEGNRRKFRFAEYW

Organism: Solanum bulbocastanum (NCBI:txid147425)

Foldseek 3Di:
DWDDDDPDPDIDDDDDPDVVVVVVPDDDDDDDDDDFADLVRLLVLLCCLPVVPDDDDPVCSVVSSVCSVVQVRDPVSSVVVSVVVVVVPPDDDDDPDDDPCVVVD

Radius of gyration: 18.36 Å; chains: 1; bounding box: 48×31×43 Å